Protein AF-A0A1I2MT39-F1 (afdb_monomer_lite)

Structure (mmCIF, N/CA/C/O backbone):
data_AF-A0A1I2MT39-F1
#
_entry.id   AF-A0A1I2MT39-F1
#
loop_
_atom_site.group_PDB
_atom_site.id
_atom_site.type_symbol
_atom_site.label_atom_id
_atom_site.label_alt_id
_atom_site.label_comp_id
_atom_site.label_asym_id
_atom_site.label_entity_id
_atom_site.label_seq_id
_atom_site.pdbx_PDB_ins_code
_atom_site.Cartn_x
_atom_site.Cartn_y
_atom_site.Cartn_z
_atom_site.occupancy
_atom_site.B_iso_or_equiv
_atom_site.auth_seq_id
_atom_site.auth_comp_id
_atom_site.auth_asym_id
_atom_site.auth_atom_id
_atom_site.pdbx_PDB_model_num
ATOM 1 N N . MET A 1 1 ? -5.887 8.768 -29.562 1.00 55.28 1 MET A N 1
ATOM 2 C CA . MET A 1 1 ? -4.507 8.699 -29.040 1.00 55.28 1 MET A CA 1
ATOM 3 C C . MET A 1 1 ? -4.406 7.426 -28.222 1.00 55.28 1 MET A C 1
ATOM 5 O O . MET A 1 1 ? -5.333 7.168 -27.465 1.00 55.28 1 MET A O 1
ATOM 9 N N . ALA A 1 2 ? -3.385 6.596 -28.429 1.00 72.69 2 ALA A N 1
ATOM 10 C CA . ALA A 1 2 ? -3.185 5.412 -27.597 1.00 72.69 2 ALA A CA 1
ATOM 11 C C . ALA A 1 2 ? -2.545 5.849 -26.273 1.00 72.69 2 ALA A C 1
ATOM 13 O O . ALA A 1 2 ? -1.532 6.549 -26.292 1.00 72.69 2 ALA A O 1
ATOM 14 N N . ASN A 1 3 ? -3.148 5.477 -25.144 1.00 81.31 3 ASN A N 1
ATOM 15 C CA . ASN A 1 3 ? -2.564 5.723 -23.828 1.00 81.31 3 ASN A CA 1
ATOM 16 C C . ASN A 1 3 ? -1.370 4.779 -23.660 1.00 81.31 3 ASN A C 1
ATOM 18 O O . ASN A 1 3 ? -1.548 3.562 -23.621 1.00 81.31 3 ASN A O 1
ATOM 22 N N . ALA A 1 4 ? -0.158 5.330 -23.613 1.00 86.31 4 ALA A N 1
ATOM 23 C CA . ALA A 1 4 ? 1.032 4.543 -23.332 1.00 86.31 4 ALA A CA 1
ATOM 24 C C . ALA A 1 4 ? 1.019 4.116 -21.858 1.00 86.31 4 ALA A C 1
ATOM 26 O O . ALA A 1 4 ? 0.857 4.949 -20.966 1.00 86.31 4 ALA A O 1
ATOM 27 N N . VAL A 1 5 ? 1.182 2.816 -21.616 1.00 90.38 5 VAL A N 1
ATOM 28 C CA . VAL A 1 5 ? 1.372 2.263 -20.273 1.00 90.38 5 VAL A CA 1
ATOM 29 C C . VAL A 1 5 ? 2.870 2.178 -20.013 1.00 90.38 5 VAL A C 1
ATOM 31 O O . VAL A 1 5 ? 3.600 1.561 -20.789 1.00 90.38 5 VAL A O 1
ATOM 34 N N . TYR A 1 6 ? 3.322 2.802 -18.928 1.00 92.25 6 TYR A N 1
ATOM 35 C CA 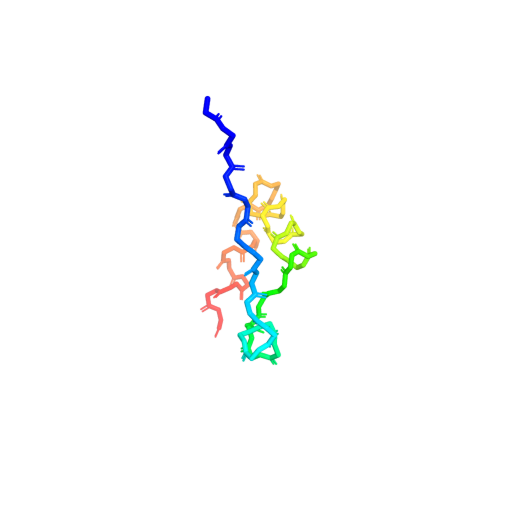. TYR A 1 6 ? 4.717 2.771 -18.502 1.00 92.25 6 TYR A CA 1
ATOM 36 C C . TYR A 1 6 ? 4.849 1.817 -17.314 1.00 92.25 6 TYR A C 1
ATOM 38 O O . TYR A 1 6 ? 4.327 2.129 -16.242 1.00 92.25 6 TYR A O 1
ATOM 46 N N . PRO A 1 7 ? 5.499 0.653 -17.483 1.00 93.56 7 PRO A N 1
ATOM 47 C CA . PRO A 1 7 ? 5.668 -0.290 -16.389 1.00 93.56 7 PRO A CA 1
ATOM 48 C C . PRO A 1 7 ? 6.628 0.267 -15.336 1.00 93.56 7 PRO A C 1
ATOM 50 O O . PRO A 1 7 ? 7.515 1.071 -15.638 1.00 93.56 7 PRO A O 1
ATOM 53 N N . VAL A 1 8 ? 6.483 -0.212 -14.101 1.00 93.69 8 VAL A N 1
ATOM 54 C CA . VAL A 1 8 ? 7.429 0.095 -13.026 1.00 93.69 8 VAL A CA 1
ATOM 55 C C . VAL A 1 8 ? 8.793 -0.520 -13.375 1.00 93.69 8 VAL A C 1
ATOM 57 O O . VAL A 1 8 ? 8.866 -1.719 -13.654 1.00 93.69 8 VAL A O 1
ATOM 60 N N . PRO A 1 9 ? 9.891 0.258 -13.370 1.00 96.44 9 PRO A N 1
ATOM 61 C CA . PRO A 1 9 ? 11.223 -0.285 -13.619 1.00 96.44 9 PRO A CA 1
ATOM 62 C C . PRO A 1 9 ? 11.622 -1.333 -12.570 1.00 96.44 9 PRO A C 1
ATOM 64 O O . PRO A 1 9 ? 11.388 -1.136 -11.379 1.00 96.44 9 PRO A O 1
ATOM 67 N N . ALA A 1 10 ? 12.309 -2.403 -12.985 1.00 95.44 10 ALA A N 1
ATOM 68 C CA . ALA A 1 10 ? 12.694 -3.512 -12.098 1.00 95.44 10 ALA A CA 1
ATOM 69 C C . ALA A 1 10 ? 13.479 -3.053 -10.852 1.00 95.44 10 ALA A C 1
ATOM 71 O O . ALA A 1 10 ? 13.176 -3.466 -9.738 1.00 95.44 10 ALA A O 1
ATOM 72 N N . MET A 1 11 ? 14.405 -2.101 -11.019 1.00 95.56 11 MET A N 1
ATOM 73 C CA . MET A 1 11 ? 15.178 -1.526 -9.907 1.00 95.56 11 MET A CA 1
ATOM 74 C C . MET A 1 11 ? 14.323 -0.845 -8.827 1.00 95.56 11 MET A C 1
ATOM 76 O O . MET A 1 11 ? 14.787 -0.674 -7.700 1.00 95.56 11 MET A O 1
ATOM 80 N N . TRP A 1 12 ? 13.112 -0.398 -9.174 1.00 95.62 12 TRP A N 1
ATOM 81 C CA . TRP A 1 12 ? 12.150 0.157 -8.222 1.00 95.62 12 TRP A CA 1
ATOM 82 C C . TRP A 1 12 ? 11.287 -0.943 -7.623 1.00 95.62 12 TRP A C 1
ATOM 84 O O . TRP A 1 12 ? 11.105 -0.951 -6.411 1.00 95.62 12 TRP A O 1
ATOM 94 N N . ALA A 1 13 ? 10.824 -1.890 -8.443 1.00 95.50 13 ALA A N 1
ATOM 95 C CA . ALA A 1 13 ? 10.045 -3.032 -7.972 1.00 95.50 13 ALA A CA 1
ATOM 96 C C . ALA A 1 13 ? 10.787 -3.832 -6.883 1.00 95.50 13 ALA A C 1
ATOM 98 O O . ALA A 1 13 ? 10.185 -4.203 -5.885 1.00 95.50 13 ALA A O 1
ATOM 99 N N . GLU A 1 14 ? 12.106 -4.011 -7.011 1.00 95.44 14 GLU A N 1
ATOM 100 C CA . GLU A 1 14 ?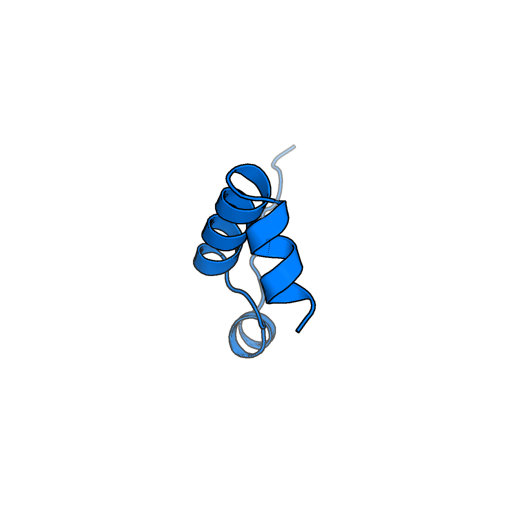 12.935 -4.723 -6.022 1.00 95.44 14 GLU A CA 1
ATOM 101 C C . GLU A 1 14 ? 13.044 -4.025 -4.658 1.00 95.44 14 GLU A C 1
ATOM 103 O O . GLU A 1 14 ? 13.334 -4.670 -3.652 1.00 95.44 14 GLU A O 1
ATOM 108 N N . LYS A 1 15 ? 12.876 -2.700 -4.616 1.00 95.88 15 LYS A N 1
ATOM 109 C CA . LYS A 1 15 ? 13.091 -1.881 -3.410 1.00 95.88 15 LYS A CA 1
ATOM 110 C C . LYS A 1 15 ? 11.803 -1.282 -2.860 1.00 95.88 15 LYS A C 1
ATOM 112 O O . LYS A 1 15 ? 11.839 -0.602 -1.835 1.00 95.88 15 LYS A O 1
ATOM 117 N N . ALA A 1 16 ? 10.690 -1.478 -3.558 1.00 96.50 16 ALA A N 1
ATOM 118 C CA . ALA A 1 16 ? 9.405 -0.952 -3.157 1.00 96.50 16 ALA A CA 1
ATOM 119 C C . AL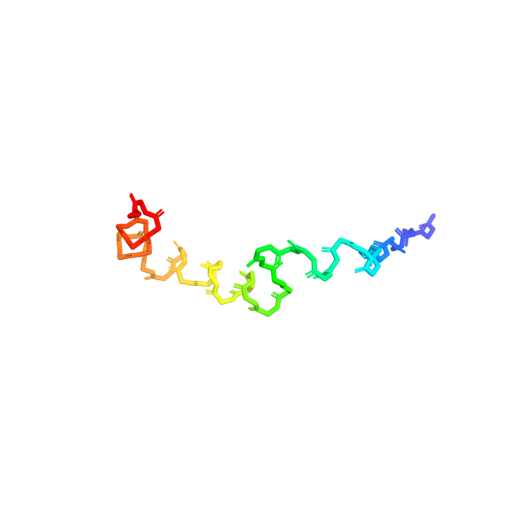A A 1 16 ? 8.956 -1.613 -1.851 1.00 96.50 16 ALA A C 1
ATOM 121 O O . ALA A 1 16 ? 9.088 -2.817 -1.655 1.00 96.50 16 ALA A O 1
ATOM 122 N N . LEU A 1 17 ? 8.397 -0.807 -0.952 1.00 95.81 17 LEU A N 1
ATOM 123 C CA . LEU A 1 17 ? 7.813 -1.308 0.294 1.00 95.81 17 LEU A CA 1
ATOM 124 C C . LEU A 1 17 ? 6.508 -2.074 0.034 1.00 95.81 17 LEU A C 1
ATOM 126 O O . LEU A 1 17 ? 6.086 -2.896 0.848 1.00 95.81 17 LEU A O 1
ATOM 130 N N . ILE A 1 18 ? 5.858 -1.769 -1.089 1.00 96.62 18 ILE A N 1
ATOM 131 C CA . ILE A 1 18 ? 4.538 -2.249 -1.475 1.00 96.62 18 ILE A CA 1
ATOM 132 C C . ILE A 1 18 ? 4.575 -2.564 -2.973 1.00 96.62 18 ILE A C 1
ATOM 134 O O . ILE A 1 18 ? 4.992 -1.721 -3.769 1.00 96.62 18 ILE A O 1
ATOM 138 N N . ASP A 1 19 ? 4.148 -3.771 -3.334 1.00 96.44 19 ASP A N 1
ATOM 139 C CA . ASP A 1 19 ? 3.899 -4.195 -4.711 1.00 96.44 19 ASP A CA 1
ATOM 140 C C . ASP A 1 19 ? 2.403 -4.074 -5.061 1.00 96.44 19 ASP A C 1
ATOM 142 O O . ASP A 1 19 ? 1.598 -3.607 -4.255 1.00 96.44 19 ASP A O 1
ATOM 146 N N . GLU A 1 20 ? 2.022 -4.454 -6.281 1.00 95.94 20 GLU A N 1
ATOM 147 C CA . GLU A 1 20 ? 0.636 -4.350 -6.761 1.00 95.94 20 GLU A CA 1
ATOM 148 C C . GLU A 1 20 ? -0.349 -5.109 -5.861 1.00 95.94 20 GLU A C 1
ATOM 150 O O . GLU A 1 20 ? -1.328 -4.530 -5.394 1.00 95.94 20 GLU A O 1
ATOM 155 N N . ALA A 1 21 ? -0.052 -6.371 -5.545 1.00 97.06 21 ALA A N 1
ATOM 156 C CA . ALA A 1 21 ? -0.929 -7.207 -4.731 1.00 97.06 21 ALA A CA 1
ATOM 157 C C . ALA A 1 21 ? -1.092 -6.646 -3.312 1.00 97.06 21 ALA A C 1
ATOM 159 O O . ALA A 1 21 ? -2.207 -6.550 -2.794 1.00 97.06 21 ALA A O 1
ATOM 160 N N . ARG A 1 22 ? 0.012 -6.215 -2.690 1.00 97.38 22 ARG A N 1
ATOM 161 C CA . ARG A 1 22 ? -0.025 -5.609 -1.359 1.00 97.38 22 ARG A CA 1
ATOM 162 C C . ARG A 1 22 ? -0.766 -4.274 -1.369 1.00 97.38 22 ARG A C 1
ATOM 164 O O . ARG A 1 22 ? -1.474 -3.976 -0.409 1.00 97.38 22 ARG A O 1
ATOM 171 N N . TYR A 1 23 ? -0.637 -3.477 -2.431 1.00 97.38 23 TYR A N 1
ATOM 172 C CA . TYR A 1 23 ? -1.402 -2.240 -2.579 1.00 97.38 23 TYR A CA 1
ATOM 173 C C . TYR A 1 23 ? -2.905 -2.520 -2.628 1.00 97.38 23 TYR A C 1
ATOM 175 O O . TYR A 1 23 ? -3.656 -1.876 -1.898 1.00 97.38 23 TYR A O 1
ATOM 183 N N . GLU A 1 24 ? -3.345 -3.486 -3.439 1.00 98.19 24 GLU A N 1
ATOM 184 C CA . GLU A 1 24 ? -4.763 -3.844 -3.550 1.00 98.19 24 GLU A CA 1
ATOM 185 C C . GLU A 1 24 ? -5.345 -4.309 -2.209 1.00 98.19 24 GLU A C 1
ATOM 187 O O . GLU A 1 24 ? -6.420 -3.856 -1.810 1.00 98.19 24 GLU A O 1
ATOM 192 N N . GLU A 1 25 ? -4.615 -5.154 -1.476 1.00 97.50 25 GLU A N 1
ATOM 193 C CA . GLU A 1 25 ? -5.022 -5.628 -0.151 1.00 97.50 25 GLU A CA 1
ATOM 194 C C . GLU A 1 25 ? -5.121 -4.478 0.860 1.00 97.50 25 GLU A C 1
ATOM 196 O O . GLU A 1 25 ? -6.151 -4.306 1.521 1.00 97.50 25 GLU A O 1
ATOM 201 N N . MET A 1 26 ? -4.066 -3.662 0.967 1.00 97.25 26 MET A N 1
ATOM 202 C CA . MET A 1 26 ? -4.035 -2.522 1.883 1.00 97.25 26 MET A CA 1
ATOM 203 C C . MET A 1 26 ? -5.129 -1.514 1.539 1.00 97.25 26 MET A C 1
ATOM 205 O O . MET A 1 26 ? -5.792 -1.004 2.439 1.00 97.25 26 MET A O 1
ATOM 209 N N . TYR A 1 27 ? -5.371 -1.264 0.252 1.00 97.88 27 TYR A N 1
ATOM 210 C CA . TYR A 1 27 ? -6.427 -0.369 -0.199 1.00 97.88 27 TYR A CA 1
ATOM 211 C C . TYR A 1 27 ? -7.813 -0.903 0.169 1.00 97.88 27 TYR A C 1
ATOM 213 O O . TYR A 1 27 ? -8.598 -0.182 0.788 1.00 97.88 27 TYR A O 1
ATOM 221 N N . ALA A 1 28 ? -8.099 -2.175 -0.117 1.00 98.00 28 ALA A N 1
ATOM 222 C CA . ALA A 1 28 ? -9.362 -2.803 0.262 1.00 98.00 28 ALA A CA 1
ATOM 223 C C . ALA A 1 28 ? -9.584 -2.754 1.783 1.00 98.00 28 ALA A C 1
ATOM 225 O O . ALA A 1 28 ? -10.677 -2.409 2.243 1.00 98.00 28 ALA A O 1
ATOM 226 N N . ARG A 1 29 ? -8.536 -3.015 2.574 1.00 97.81 29 ARG A N 1
ATOM 227 C CA . ARG A 1 29 ? -8.587 -2.922 4.037 1.00 97.81 29 ARG A CA 1
ATOM 228 C C . ARG A 1 29 ? -8.793 -1.487 4.520 1.00 97.81 29 ARG A C 1
ATOM 230 O O . ARG A 1 29 ? -9.607 -1.275 5.412 1.00 97.81 29 ARG A O 1
ATOM 237 N N . SER A 1 30 ? -8.134 -0.507 3.901 1.00 97.62 30 SER A N 1
ATOM 238 C CA . SER A 1 30 ? -8.283 0.914 4.242 1.00 97.62 30 SER A CA 1
ATOM 239 C C . SER A 1 30 ? -9.721 1.417 4.075 1.00 97.62 30 SER A C 1
ATOM 241 O O . SER A 1 30 ? -10.130 2.343 4.771 1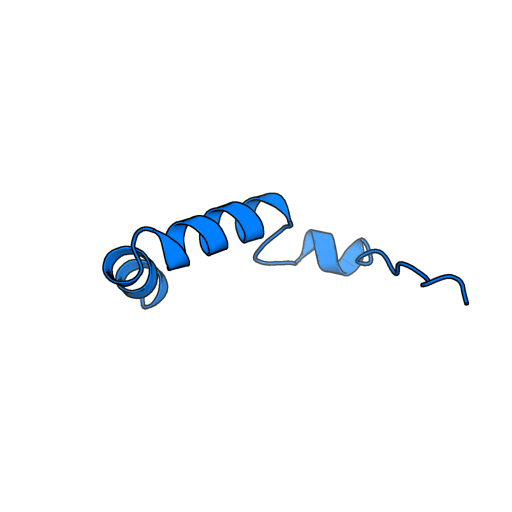.00 97.62 30 SER A O 1
ATOM 243 N N . LEU A 1 31 ? -10.493 0.790 3.178 1.00 97.81 31 LEU A N 1
ATOM 244 C CA . LEU A 1 31 ? -11.906 1.084 2.948 1.00 97.81 31 LEU A CA 1
ATOM 245 C C . LEU A 1 31 ? -12.843 0.269 3.850 1.00 97.81 31 LEU A C 1
ATOM 247 O O . LEU A 1 31 ? -13.840 0.806 4.327 1.00 97.81 31 LEU A O 1
ATOM 251 N N . GLY A 1 32 ? -12.553 -1.019 4.058 1.00 98.19 32 GLY A N 1
ATOM 252 C CA . GLY A 1 32 ? -13.417 -1.932 4.816 1.00 98.19 32 GLY A CA 1
ATOM 253 C C . GLY A 1 32 ? -13.270 -1.839 6.338 1.00 98.19 32 GLY A C 1
ATOM 254 O O . GLY A 1 32 ? -14.248 -2.043 7.053 1.00 98.19 32 GLY A O 1
ATOM 255 N N . ASP A 1 33 ? -12.074 -1.511 6.829 1.00 97.44 33 ASP A N 1
ATOM 256 C CA . ASP A 1 33 ? -11.763 -1.290 8.248 1.00 97.44 33 ASP A CA 1
ATOM 257 C C . ASP A 1 33 ? -10.768 -0.120 8.402 1.00 97.44 33 ASP A C 1
ATOM 259 O O . ASP A 1 33 ? -9.580 -0.332 8.670 1.00 97.44 33 ASP A O 1
ATOM 263 N N . PRO A 1 34 ? -11.222 1.136 8.212 1.00 97.06 34 PRO A N 1
ATOM 264 C CA . PRO A 1 34 ? -10.332 2.294 8.239 1.00 97.06 34 PRO A CA 1
ATOM 265 C C . PRO A 1 34 ? -9.648 2.484 9.598 1.00 97.06 34 PRO A C 1
ATOM 267 O O . PRO A 1 34 ? -8.453 2.766 9.656 1.00 97.06 34 PRO A O 1
ATOM 270 N N . GLU A 1 35 ? -10.383 2.324 10.702 1.00 97.38 35 GLU A N 1
ATOM 271 C CA . GLU A 1 35 ? -9.838 2.533 12.049 1.00 97.38 35 GLU A CA 1
ATOM 272 C C . GLU A 1 35 ? -8.782 1.486 12.409 1.00 97.38 35 GLU A C 1
ATOM 274 O O . GLU A 1 35 ? -7.722 1.834 12.935 1.00 97.38 35 GLU A O 1
ATOM 279 N N . GLY A 1 36 ? -9.045 0.206 12.120 1.00 97.62 36 GL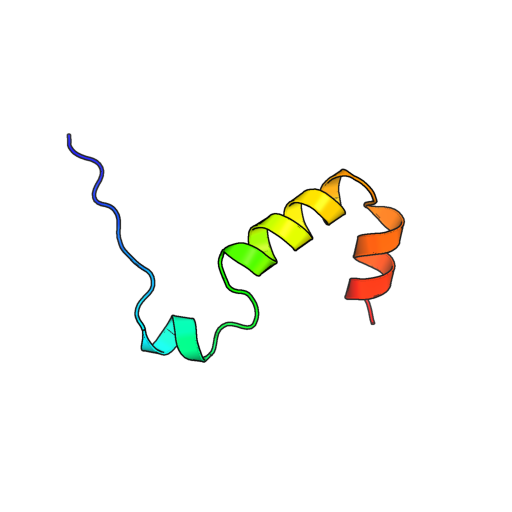Y A N 1
ATOM 280 C CA . GLY A 1 36 ? -8.079 -0.860 12.354 1.00 97.62 36 GLY A CA 1
ATOM 281 C C . GLY A 1 36 ? -6.849 -0.728 11.462 1.00 97.62 36 GLY A C 1
ATOM 282 O O . GLY A 1 36 ? -5.731 -0.852 11.959 1.00 97.62 36 GLY A O 1
ATOM 283 N N . PHE A 1 37 ? -7.042 -0.411 10.178 1.00 97.81 37 PHE A N 1
ATOM 284 C CA . PHE A 1 37 ? -5.951 -0.191 9.230 1.00 97.81 37 PHE A CA 1
ATOM 285 C C . PHE A 1 37 ? -5.013 0.936 9.680 1.00 97.81 37 PHE A C 1
ATOM 287 O O . PHE A 1 37 ? -3.816 0.711 9.845 1.00 97.81 37 PHE A O 1
ATOM 294 N N . TRP A 1 38 ? -5.546 2.134 9.938 1.00 96.19 38 TRP A N 1
ATOM 295 C CA . TRP A 1 38 ? -4.712 3.288 10.287 1.00 96.19 38 TRP A CA 1
ATOM 296 C C . TRP A 1 38 ? -4.071 3.174 11.671 1.00 96.19 38 TRP A C 1
ATOM 298 O O . TRP A 1 38 ? -2.997 3.731 11.885 1.00 96.19 38 TRP A O 1
ATOM 308 N N . ARG A 1 39 ? -4.678 2.439 12.611 1.00 97.25 39 ARG A N 1
ATOM 309 C CA . ARG A 1 39 ? -4.040 2.145 13.902 1.00 97.25 39 ARG A CA 1
ATOM 310 C C . ARG A 1 39 ? -2.815 1.246 13.743 1.0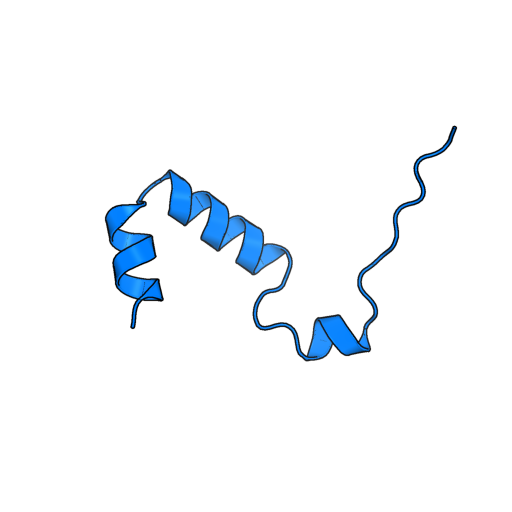0 97.25 39 ARG A C 1
ATOM 312 O O . ARG A 1 39 ? -1.834 1.450 14.456 1.00 97.25 39 ARG A O 1
ATOM 319 N N . ASP A 1 40 ? -2.888 0.256 12.859 1.00 95.75 40 ASP A N 1
ATOM 320 C CA . ASP A 1 40 ? -1.768 -0.648 12.600 1.00 95.75 40 ASP A CA 1
ATOM 321 C C . ASP A 1 40 ? -0.645 0.075 11.844 1.00 95.75 40 ASP A C 1
ATOM 323 O O . ASP A 1 40 ? 0.515 -0.084 12.209 1.00 95.75 40 ASP A O 1
ATOM 327 N N . GLU A 1 41 ? -0.987 0.925 10.870 1.00 94.88 41 GLU A N 1
ATOM 328 C CA . GLU A 1 41 ? -0.006 1.630 10.028 1.00 94.88 41 GLU A CA 1
ATOM 329 C C . GLU A 1 41 ? 0.640 2.855 10.697 1.00 94.88 41 GLU A C 1
ATOM 331 O O . GLU A 1 41 ? 1.638 3.387 10.218 1.00 94.88 41 GLU A O 1
ATOM 336 N N . ALA A 1 42 ? 0.093 3.310 11.826 1.00 94.00 42 ALA A N 1
ATOM 337 C CA . ALA A 1 42 ? 0.679 4.375 12.639 1.00 94.00 42 ALA A CA 1
ATOM 338 C C . ALA A 1 42 ? 1.753 3.883 13.632 1.00 94.00 42 ALA A C 1
ATOM 340 O O . ALA A 1 42 ? 2.301 4.702 14.375 1.00 94.00 42 ALA A O 1
ATOM 341 N N . ARG A 1 43 ? 2.008 2.571 13.702 1.00 86.88 43 ARG A N 1
ATOM 342 C CA . ARG A 1 43 ? 3.065 1.988 14.544 1.00 86.88 43 ARG A CA 1
ATOM 343 C C . ARG A 1 43 ? 4.432 2.059 13.881 1.00 86.88 43 ARG A C 1
ATOM 345 O O . ARG A 1 43 ? 5.394 2.314 14.639 1.00 86.88 43 ARG A O 1
#

Foldseek 3Di:
DDDDDDDDDPVCVVVPPADPVRCVVLVVCCVVPVPVSVVVVVD

Secondary structure (DSSP, 8-state):
------PPPHHHHTT-S--HHHHHHHHHHHHHSHHHHHHHHT-

Radius of gyration: 14.39 Å; chains: 1; bounding box: 29×16×44 Å

Sequence (43 aa):
MANAVYPVPAMWAEKALIDEARYEEMYARSLGDPEGFWRDEAR

pLDDT: mean 93.98, std 7.67, range [55.28, 98.19]